Protein AF-A0A3R6N767-F1 (afdb_monomer_lite)

Foldseek 3Di:
DKDWDADPVLVVVLVVLVVPDDPDDDVCVVSVVSNVVRVVRTDTDDPPPPPDDDDDPPDPPDD

pLDDT: mean 75.34, std 20.34, range [36.84, 96.19]

Radius of gyration: 17.42 Å; chains: 1; bounding box: 37×37×44 Å

Sequence (63 aa):
MKTLTYDYKKMQRAVQLLNTISICGIAQARIIAEIADILDSGTIGEILEKGENQNVVHDKKVQ

Structure (mmCIF, N/CA/C/O backbone):
data_AF-A0A3R6N767-F1
#
_entry.id   AF-A0A3R6N767-F1
#
loop_
_atom_site.group_PDB
_atom_site.id
_atom_site.type_symbol
_atom_site.label_atom_id
_atom_site.label_alt_id
_atom_site.label_comp_id
_atom_site.label_asym_id
_atom_site.label_entity_id
_atom_site.label_seq_id
_atom_site.pdbx_PDB_ins_code
_atom_site.Cartn_x
_atom_site.Cartn_y
_atom_site.Cartn_z
_atom_site.occupancy
_atom_site.B_iso_or_equiv
_atom_site.auth_seq_id
_atom_site.auth_comp_id
_atom_site.auth_asym_id
_atom_site.auth_atom_id
_atom_site.pdbx_PDB_model_num
ATOM 1 N N . MET A 1 1 ? -3.928 6.321 23.199 1.00 71.19 1 MET A N 1
ATOM 2 C CA . MET A 1 1 ? -2.820 6.591 22.245 1.00 71.19 1 MET A CA 1
ATOM 3 C C . MET A 1 1 ? -3.417 6.857 20.862 1.00 71.19 1 MET A C 1
ATOM 5 O O . MET A 1 1 ? -4.335 6.135 20.494 1.00 71.19 1 MET A O 1
ATOM 9 N N . LYS A 1 2 ? -2.971 7.881 20.115 1.00 77.31 2 LYS A N 1
ATOM 10 C CA . LYS A 1 2 ? -3.451 8.103 18.733 1.00 77.31 2 LYS A CA 1
ATOM 11 C C . LYS A 1 2 ? -2.758 7.120 17.789 1.00 77.31 2 LYS A C 1
ATOM 13 O O . LYS A 1 2 ? -1.550 6.930 17.906 1.00 77.31 2 LYS A O 1
ATOM 18 N N . THR A 1 3 ? -3.503 6.519 16.870 1.00 86.94 3 THR A N 1
ATOM 19 C CA . THR A 1 3 ? -2.984 5.570 15.875 1.00 86.94 3 THR A CA 1
ATOM 20 C C . THR A 1 3 ? -3.267 6.012 14.462 1.00 86.94 3 THR A C 1
ATOM 22 O O . THR A 1 3 ? -4.237 6.715 14.208 1.00 86.94 3 THR A O 1
ATOM 25 N N . LEU A 1 4 ? -2.431 5.558 13.535 1.00 88.75 4 LEU A N 1
ATOM 26 C CA . LEU A 1 4 ? -2.677 5.704 12.112 1.00 88.75 4 LEU A CA 1
ATOM 27 C C . LEU A 1 4 ? -3.433 4.470 11.617 1.00 88.75 4 LEU A C 1
ATOM 29 O O . LEU A 1 4 ? -2.953 3.344 11.750 1.00 88.75 4 LEU A O 1
ATOM 33 N N . THR A 1 5 ? -4.637 4.683 11.104 1.00 90.81 5 THR A N 1
ATOM 34 C CA . THR A 1 5 ? -5.527 3.637 10.606 1.00 90.81 5 THR A CA 1
ATOM 35 C C . THR A 1 5 ? -5.615 3.692 9.093 1.00 90.81 5 THR A C 1
ATOM 37 O O . THR A 1 5 ? -5.675 4.766 8.501 1.00 90.81 5 THR A O 1
ATOM 40 N N . TYR A 1 6 ? -5.664 2.516 8.478 1.00 92.75 6 TYR A N 1
ATOM 41 C CA . TYR A 1 6 ? -5.739 2.351 7.035 1.00 92.75 6 TYR A CA 1
ATOM 42 C C . TYR A 1 6 ? -6.850 1.377 6.669 1.00 92.75 6 TYR A C 1
ATOM 44 O O . TYR A 1 6 ? -7.157 0.453 7.426 1.00 92.75 6 TYR A O 1
ATOM 52 N N . ASP A 1 7 ? -7.400 1.532 5.467 1.00 92.75 7 ASP A N 1
ATOM 53 C CA . ASP A 1 7 ? -8.219 0.483 4.874 1.00 92.75 7 ASP A CA 1
ATOM 54 C C . ASP A 1 7 ? -7.361 -0.774 4.652 1.00 92.75 7 ASP A C 1
ATOM 56 O O . ASP A 1 7 ? -6.312 -0.741 3.998 1.00 92.75 7 ASP A O 1
ATOM 60 N N . TYR A 1 8 ? -7.818 -1.898 5.203 1.00 93.44 8 TYR A N 1
ATOM 61 C CA . TYR A 1 8 ? -7.081 -3.157 5.153 1.00 93.44 8 TYR A CA 1
ATOM 62 C C . TYR A 1 8 ? -6.810 -3.628 3.716 1.00 93.44 8 TYR A C 1
ATOM 64 O O . TYR A 1 8 ? -5.719 -4.119 3.428 1.00 93.44 8 TYR A O 1
ATOM 72 N N . LYS A 1 9 ? -7.765 -3.454 2.792 1.00 95.19 9 LYS A N 1
ATOM 73 C CA . LYS A 1 9 ? -7.604 -3.874 1.392 1.00 95.19 9 LYS A CA 1
ATOM 74 C C . LYS A 1 9 ? -6.576 -3.004 0.680 1.00 95.19 9 LYS A C 1
ATOM 76 O O . LYS A 1 9 ? -5.778 -3.531 -0.094 1.00 95.19 9 LYS A O 1
ATOM 81 N N . LYS A 1 10 ? -6.551 -1.697 0.965 1.00 94.25 10 LYS A N 1
ATOM 82 C CA . LYS A 1 10 ? -5.506 -0.800 0.449 1.00 94.25 10 LYS A CA 1
ATOM 83 C C . LYS A 1 10 ? -4.123 -1.216 0.949 1.00 94.25 10 LYS A C 1
ATOM 85 O O . LYS A 1 10 ? -3.204 -1.340 0.147 1.00 94.25 10 LYS A O 1
ATOM 90 N N . MET A 1 11 ? -3.981 -1.538 2.234 1.00 95.06 11 MET A N 1
ATOM 91 C CA . MET A 1 11 ? -2.700 -2.025 2.763 1.00 95.06 11 MET A CA 1
ATOM 92 C C . MET A 1 11 ? -2.292 -3.378 2.177 1.00 95.06 11 MET A C 1
ATOM 94 O O . MET A 1 11 ? -1.130 -3.569 1.825 1.00 95.06 11 MET A O 1
ATOM 98 N N . GLN A 1 12 ? -3.238 -4.301 1.992 1.00 96.19 12 GLN A N 1
ATOM 99 C CA . GLN A 1 12 ? -2.974 -5.571 1.315 1.00 96.19 12 GLN A CA 1
ATOM 100 C C . GLN A 1 12 ? -2.474 -5.349 -0.122 1.00 96.19 12 GLN A C 1
ATOM 102 O O . GLN A 1 12 ? -1.529 -6.010 -0.558 1.00 96.19 12 GLN A O 1
ATOM 107 N N . ARG A 1 13 ? -3.062 -4.388 -0.845 1.00 94.44 13 ARG A N 1
ATOM 108 C CA . ARG A 1 13 ? -2.613 -3.982 -2.180 1.00 94.44 13 ARG A CA 1
ATOM 109 C C . ARG A 1 13 ? -1.200 -3.396 -2.151 1.00 94.44 13 ARG A C 1
ATOM 111 O O . ARG A 1 13 ? -0.378 -3.818 -2.958 1.00 94.44 13 ARG A O 1
ATOM 118 N N . ALA A 1 14 ? -0.888 -2.502 -1.213 1.00 94.56 14 ALA A N 1
ATO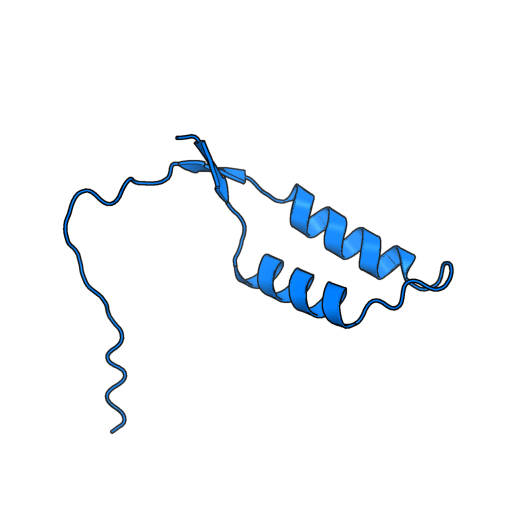M 119 C CA . ALA A 1 14 ? 0.461 -1.950 -1.067 1.00 94.56 14 ALA A CA 1
ATOM 120 C C . ALA A 1 14 ? 1.513 -3.049 -0.849 1.00 94.56 14 ALA A C 1
ATOM 122 O O . ALA A 1 14 ? 2.560 -3.031 -1.492 1.00 94.56 14 ALA A O 1
ATOM 123 N N . VAL A 1 15 ? 1.213 -4.056 -0.020 1.00 93.62 15 VAL A N 1
ATOM 124 C CA . VAL A 1 15 ? 2.103 -5.213 0.189 1.00 93.62 15 VAL A CA 1
ATOM 125 C C . VAL A 1 15 ? 2.324 -5.995 -1.108 1.00 93.62 15 VAL A C 1
ATOM 127 O O . VAL A 1 15 ? 3.455 -6.359 -1.423 1.00 93.62 15 VAL A O 1
ATOM 130 N N . GLN A 1 16 ? 1.270 -6.236 -1.892 1.00 93.12 16 GLN A N 1
ATOM 131 C CA . GLN A 1 16 ? 1.404 -6.899 -3.194 1.00 93.12 16 GLN A CA 1
ATOM 132 C C . GLN A 1 16 ? 2.293 -6.093 -4.148 1.00 93.12 16 GLN A C 1
ATOM 134 O O . GLN A 1 16 ? 3.189 -6.664 -4.763 1.00 93.12 16 GLN A O 1
ATOM 139 N N . LEU A 1 17 ? 2.087 -4.776 -4.233 1.00 91.94 17 LEU A N 1
ATOM 140 C CA . LEU A 1 17 ? 2.893 -3.888 -5.074 1.00 91.94 17 LEU A CA 1
ATOM 141 C C . LEU A 1 17 ? 4.369 -3.912 -4.662 1.00 91.94 17 LEU A C 1
ATOM 143 O O . LEU A 1 17 ? 5.235 -4.086 -5.518 1.00 91.94 17 LEU A O 1
ATOM 147 N N . LEU A 1 18 ? 4.650 -3.832 -3.358 1.00 89.88 18 L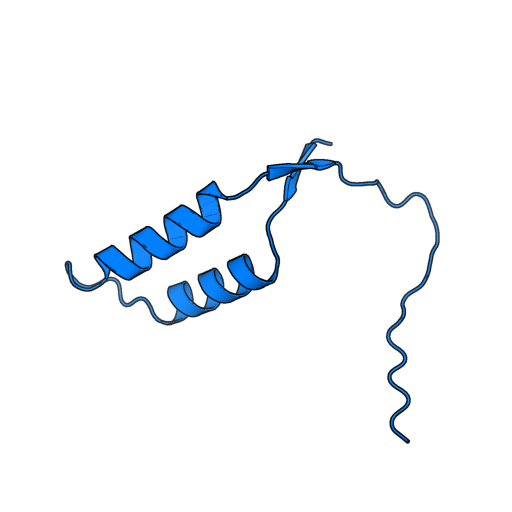EU A N 1
ATOM 148 C CA . LEU A 1 18 ? 6.003 -3.900 -2.798 1.00 89.88 18 LEU A CA 1
ATOM 149 C C . LEU A 1 18 ? 6.699 -5.239 -3.070 1.00 89.88 18 LEU A C 1
ATOM 151 O O . LEU A 1 18 ? 7.894 -5.256 -3.331 1.00 89.88 18 LEU A O 1
ATOM 155 N N . ASN A 1 19 ? 5.974 -6.356 -3.074 1.00 88.44 19 ASN A N 1
ATOM 156 C CA . ASN A 1 19 ? 6.563 -7.655 -3.416 1.00 88.44 19 ASN A CA 1
ATOM 157 C C . ASN A 1 19 ? 6.908 -7.781 -4.907 1.00 88.44 19 ASN A C 1
ATOM 159 O O . ASN A 1 19 ? 7.737 -8.605 -5.282 1.00 88.44 19 ASN A O 1
ATOM 163 N N . THR A 1 20 ? 6.259 -6.991 -5.763 1.00 85.00 20 THR A N 1
ATOM 164 C CA . THR A 1 20 ? 6.473 -7.020 -7.219 1.00 85.00 20 THR A CA 1
ATOM 165 C C . THR A 1 20 ? 7.429 -5.944 -7.716 1.00 85.00 20 THR A C 1
ATOM 167 O O . THR A 1 20 ? 7.881 -6.009 -8.862 1.00 85.00 20 THR A O 1
ATOM 170 N N . ILE A 1 21 ? 7.733 -4.936 -6.892 1.00 81.75 21 ILE A N 1
ATOM 171 C CA . ILE A 1 21 ? 8.578 -3.831 -7.321 1.00 81.75 21 ILE A CA 1
ATOM 172 C C . ILE A 1 21 ? 10.035 -4.298 -7.409 1.00 81.75 21 ILE A C 1
ATOM 174 O O . ILE A 1 21 ? 10.684 -4.618 -6.419 1.00 81.75 21 ILE A O 1
ATOM 178 N N . SER A 1 22 ? 10.572 -4.315 -8.624 1.00 76.12 22 SER A N 1
ATOM 179 C CA . SER A 1 22 ? 12.015 -4.378 -8.831 1.00 76.12 22 SER A CA 1
ATOM 180 C C . SER A 1 22 ? 12.545 -2.950 -8.839 1.00 76.12 22 SER A C 1
ATOM 182 O O . SER A 1 22 ? 12.121 -2.147 -9.672 1.00 76.12 22 SER A O 1
ATOM 184 N N . ILE A 1 23 ? 13.473 -2.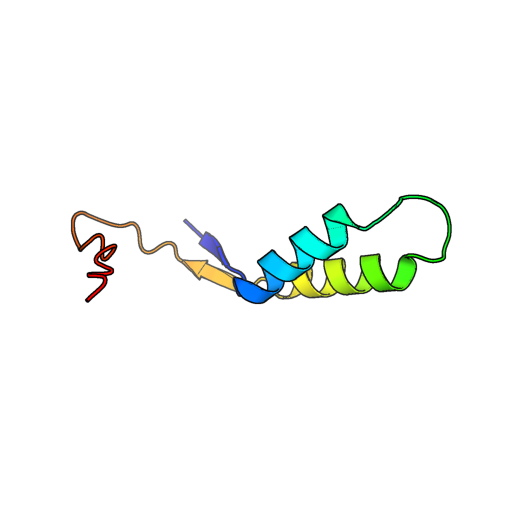626 -7.936 1.00 66.75 23 ILE A N 1
ATOM 185 C CA . ILE A 1 23 ? 14.118 -1.307 -7.862 1.00 66.75 23 ILE A CA 1
ATOM 186 C C . ILE A 1 23 ? 15.138 -1.198 -9.007 1.00 66.75 23 ILE A C 1
ATOM 188 O O . ILE A 1 23 ? 16.345 -1.277 -8.803 1.00 66.75 23 ILE A O 1
ATOM 192 N N . CYS A 1 24 ? 14.667 -1.102 -10.248 1.00 65.25 24 CYS A N 1
ATOM 193 C CA . CYS A 1 24 ? 15.520 -0.865 -11.408 1.00 65.25 24 CYS A CA 1
ATOM 194 C C . CYS A 1 24 ? 14.818 0.050 -12.407 1.00 65.25 24 CYS A C 1
ATOM 196 O O . CYS A 1 24 ? 13.955 -0.380 -13.175 1.00 65.25 24 CYS A O 1
ATOM 198 N N . GLY A 1 25 ? 15.271 1.304 -12.426 1.00 66.12 25 GLY A N 1
ATOM 199 C CA . GLY A 1 25 ? 14.901 2.297 -13.423 1.00 66.12 25 GLY A CA 1
ATOM 200 C C . GLY A 1 25 ? 13.611 3.059 -13.121 1.00 66.12 25 GLY A C 1
ATOM 201 O O . GLY A 1 25 ? 13.107 3.098 -12.005 1.00 66.12 25 GLY A O 1
ATOM 202 N N . ILE A 1 26 ? 13.120 3.735 -14.157 1.00 69.62 26 ILE A N 1
ATOM 203 C CA . ILE A 1 26 ? 12.019 4.709 -14.096 1.00 69.62 26 ILE A CA 1
ATOM 204 C C . ILE A 1 26 ? 10.661 4.015 -14.338 1.00 69.62 26 ILE A C 1
ATOM 206 O O . ILE A 1 26 ? 9.596 4.591 -14.120 1.00 69.62 26 ILE A O 1
ATOM 210 N N . ALA A 1 27 ? 10.683 2.751 -14.778 1.00 68.19 27 ALA A N 1
ATOM 211 C CA . ALA A 1 27 ? 9.500 2.005 -15.207 1.00 68.19 27 ALA A CA 1
ATOM 212 C C . ALA A 1 27 ? 8.479 1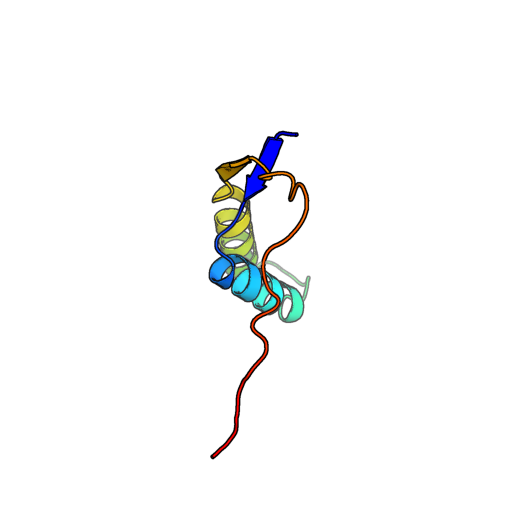.775 -14.075 1.00 68.19 27 ALA A C 1
ATOM 214 O O . ALA A 1 27 ? 7.299 1.555 -14.339 1.00 68.19 27 ALA A O 1
ATOM 215 N N . GLN A 1 28 ? 8.908 1.876 -12.817 1.00 78.69 28 GLN A N 1
ATOM 216 C CA . GLN A 1 28 ? 8.105 1.595 -11.631 1.00 78.69 28 GLN A CA 1
ATOM 217 C C . GLN A 1 28 ? 7.576 2.866 -10.949 1.00 78.69 28 GLN A C 1
ATOM 219 O O . GLN A 1 28 ? 6.927 2.762 -9.911 1.00 78.69 28 GLN A O 1
ATOM 224 N N . ALA A 1 29 ? 7.771 4.057 -11.535 1.00 84.31 29 ALA A N 1
ATOM 225 C CA . ALA A 1 29 ? 7.293 5.324 -10.965 1.00 84.31 29 ALA A CA 1
ATOM 226 C C . ALA A 1 29 ? 5.783 5.311 -10.655 1.00 84.31 29 ALA A C 1
ATOM 228 O O . ALA A 1 29 ? 5.355 5.850 -9.640 1.00 84.31 29 ALA A O 1
ATOM 229 N N . ARG A 1 30 ? 4.979 4.630 -11.485 1.00 86.88 30 ARG A N 1
ATOM 230 C CA . ARG A 1 30 ? 3.536 4.456 -11.241 1.00 86.88 30 ARG A CA 1
ATOM 231 C C . ARG A 1 30 ? 3.243 3.593 -10.015 1.00 86.88 30 ARG A C 1
ATOM 233 O O . ARG A 1 30 ? 2.361 3.933 -9.242 1.00 86.88 30 ARG A O 1
ATOM 240 N N . ILE A 1 31 ? 3.994 2.505 -9.835 1.00 88.62 31 ILE A N 1
ATOM 241 C CA . ILE A 1 31 ? 3.847 1.592 -8.692 1.00 88.62 31 ILE A CA 1
ATOM 242 C C . ILE A 1 31 ? 4.221 2.324 -7.400 1.00 88.62 31 ILE A C 1
ATOM 244 O O . ILE A 1 31 ? 3.510 2.225 -6.406 1.00 88.62 31 ILE A O 1
ATOM 248 N N . ILE A 1 32 ? 5.304 3.105 -7.431 1.00 88.69 32 ILE A N 1
ATOM 249 C CA . ILE A 1 32 ? 5.742 3.927 -6.295 1.00 88.69 32 ILE A CA 1
ATOM 250 C C . ILE A 1 32 ? 4.687 4.985 -5.956 1.00 88.69 32 ILE A C 1
ATOM 252 O O . ILE A 1 32 ? 4.360 5.154 -4.786 1.00 88.69 32 ILE A O 1
ATOM 256 N N . ALA A 1 33 ? 4.122 5.658 -6.962 1.00 91.00 33 ALA A N 1
ATOM 257 C CA . ALA A 1 33 ? 3.054 6.633 -6.756 1.00 91.00 33 ALA A CA 1
ATOM 258 C C . ALA A 1 33 ? 1.786 5.996 -6.157 1.00 91.00 33 ALA A C 1
ATOM 260 O O . ALA A 1 33 ? 1.188 6.575 -5.259 1.00 91.00 33 ALA A O 1
ATOM 261 N N . GLU A 1 34 ? 1.405 4.792 -6.600 1.00 92.50 34 GLU A N 1
ATOM 262 C CA . GLU A 1 34 ? 0.262 4.055 -6.033 1.00 92.50 34 GLU A CA 1
ATOM 263 C C . GLU A 1 34 ? 0.515 3.664 -4.568 1.00 92.50 34 GLU A C 1
ATOM 265 O O . GLU A 1 34 ? -0.368 3.807 -3.726 1.00 92.50 34 GLU A O 1
ATOM 270 N N . ILE A 1 35 ? 1.731 3.221 -4.231 1.00 93.06 35 ILE A N 1
ATOM 271 C CA . ILE A 1 35 ? 2.104 2.935 -2.839 1.00 93.06 35 ILE A CA 1
ATOM 272 C C . ILE A 1 35 ? 2.039 4.213 -1.991 1.00 93.06 35 ILE A C 1
ATOM 274 O O . ILE A 1 35 ? 1.491 4.172 -0.892 1.00 93.06 35 ILE A O 1
ATOM 278 N N . ALA A 1 36 ? 2.560 5.336 -2.493 1.00 92.81 36 ALA A N 1
ATOM 279 C CA . ALA A 1 36 ? 2.523 6.616 -1.787 1.00 92.81 36 ALA A CA 1
ATOM 280 C C . ALA A 1 36 ? 1.082 7.075 -1.505 1.00 92.81 36 ALA A C 1
ATOM 282 O O . ALA A 1 36 ? 0.764 7.376 -0.360 1.00 92.81 36 ALA A O 1
ATOM 283 N N . ASP A 1 37 ? 0.189 7.013 -2.497 1.00 95.88 37 ASP A N 1
ATOM 284 C CA . ASP A 1 37 ? -1.229 7.367 -2.326 1.00 95.88 37 ASP A CA 1
ATOM 285 C C . ASP A 1 37 ? -1.921 6.513 -1.245 1.00 95.88 37 ASP A C 1
ATOM 287 O O . ASP A 1 37 ? -2.686 7.014 -0.416 1.00 95.88 37 ASP A O 1
ATOM 291 N N . ILE A 1 38 ? -1.603 5.214 -1.181 1.00 95.06 38 ILE A N 1
ATOM 292 C CA . ILE A 1 38 ? -2.118 4.333 -0.125 1.00 95.06 38 ILE A CA 1
ATOM 293 C C . ILE A 1 38 ? -1.616 4.781 1.253 1.00 95.06 38 ILE A C 1
ATOM 295 O O . ILE A 1 38 ? -2.416 4.846 2.191 1.00 95.06 38 ILE A O 1
ATOM 299 N N . LEU A 1 39 ? -0.326 5.096 1.381 1.00 93.75 39 LEU A N 1
ATOM 300 C CA . LEU A 1 39 ? 0.283 5.533 2.641 1.00 93.75 39 LEU A CA 1
ATOM 301 C C . LEU A 1 39 ? -0.230 6.906 3.104 1.00 93.75 39 LEU A C 1
ATOM 303 O O . LEU A 1 39 ? -0.418 7.099 4.308 1.00 93.75 39 LEU A O 1
ATOM 307 N N . ASP A 1 40 ? -0.532 7.808 2.172 1.00 94.12 40 ASP A N 1
ATOM 308 C CA . ASP A 1 40 ? -1.109 9.127 2.452 1.00 94.12 40 ASP A CA 1
ATOM 309 C C . ASP A 1 40 ? -2.596 9.048 2.826 1.00 94.12 40 ASP A C 1
ATOM 311 O O . ASP A 1 40 ? -3.120 9.924 3.511 1.00 94.12 40 ASP A O 1
ATOM 315 N N . SER A 1 41 ? -3.286 7.965 2.451 1.00 93.75 41 SER A N 1
ATOM 316 C CA . SER A 1 41 ? -4.697 7.755 2.806 1.00 93.75 41 SER A CA 1
ATOM 317 C C . SER A 1 41 ? -4.940 7.412 4.284 1.00 93.75 41 SER A C 1
ATOM 319 O O . SER A 1 41 ? -6.090 7.218 4.690 1.00 93.75 41 SER A O 1
ATOM 321 N N . GLY A 1 42 ? -3.874 7.315 5.083 1.00 91.44 42 GLY A N 1
ATOM 322 C CA . GLY A 1 42 ? -3.938 7.020 6.508 1.00 91.44 42 GLY A CA 1
ATOM 323 C C . GLY A 1 42 ? -4.682 8.100 7.284 1.00 91.44 42 GLY A C 1
ATOM 324 O O . GLY A 1 42 ? -4.411 9.292 7.156 1.00 91.44 42 GLY A O 1
ATOM 325 N N . THR A 1 43 ? -5.611 7.680 8.135 1.00 90.69 43 THR A N 1
ATOM 326 C CA . THR A 1 43 ? -6.378 8.580 8.998 1.00 90.69 43 THR A CA 1
ATOM 327 C C . THR A 1 43 ? -5.987 8.384 10.451 1.00 90.69 43 THR A C 1
ATOM 329 O O . THR A 1 43 ? -5.591 7.296 10.868 1.00 90.69 43 THR A O 1
ATOM 332 N N . ILE A 1 44 ? -6.083 9.444 11.250 1.00 88.50 44 ILE A N 1
ATOM 333 C CA . ILE A 1 44 ? -5.877 9.323 12.691 1.00 88.50 44 ILE A CA 1
ATOM 334 C C . ILE A 1 44 ? -7.104 8.620 13.276 1.00 88.50 44 ILE A C 1
ATOM 336 O O . ILE A 1 44 ? -8.200 9.175 13.270 1.00 88.50 44 ILE A O 1
ATOM 340 N N . GLY A 1 45 ? -6.904 7.412 13.787 1.00 77.62 45 GLY A N 1
ATOM 341 C CA . GLY A 1 45 ? -7.877 6.667 14.571 1.00 77.62 45 GLY A CA 1
ATOM 342 C C . GLY A 1 45 ? -7.458 6.571 16.034 1.00 77.62 45 GLY A C 1
ATOM 343 O O . GLY A 1 45 ? -6.299 6.793 16.400 1.00 77.62 45 GLY A O 1
ATOM 344 N N . GLU A 1 46 ? -8.398 6.195 16.887 1.00 61.66 46 GLU A N 1
ATOM 345 C CA . GLU A 1 46 ? -8.124 5.858 18.280 1.00 61.66 46 GLU A CA 1
ATOM 346 C C . GLU A 1 46 ? -8.065 4.337 18.417 1.00 61.66 46 GLU A C 1
ATOM 348 O O . GLU A 1 46 ? -8.948 3.627 17.933 1.00 61.66 46 GLU A O 1
ATOM 353 N N . ILE A 1 47 ? -7.031 3.818 19.087 1.00 61.12 47 ILE A N 1
ATOM 354 C CA . ILE A 1 47 ? -7.120 2.462 19.626 1.00 61.12 47 ILE A CA 1
ATOM 355 C C . ILE A 1 47 ? -8.200 2.544 20.699 1.00 61.12 47 ILE A C 1
ATOM 357 O O . ILE A 1 47 ? -7.978 3.158 21.742 1.00 61.12 47 ILE A O 1
ATOM 361 N N . LEU A 1 48 ? -9.352 1.920 20.456 1.00 54.59 48 LEU A N 1
ATOM 362 C CA . LEU A 1 48 ? -10.175 1.439 21.555 1.00 54.59 48 LEU A CA 1
ATOM 363 C C . LEU A 1 48 ? -9.294 0.425 22.276 1.00 54.59 48 LEU A C 1
ATOM 365 O O . LEU A 1 48 ? -9.143 -0.707 21.810 1.00 54.59 48 LEU A O 1
ATOM 369 N N . GLU A 1 49 ? -8.596 0.871 23.323 1.00 47.03 49 GLU A N 1
ATOM 370 C CA . GLU A 1 49 ? -7.890 -0.032 24.218 1.00 47.03 49 GLU A CA 1
ATOM 371 C C . GLU A 1 49 ? -8.926 -1.077 24.609 1.00 47.03 49 GLU A C 1
ATOM 373 O O . GLU A 1 49 ? -9.949 -0.753 25.213 1.00 47.03 49 GLU A O 1
ATOM 378 N N . LYS A 1 50 ? -8.724 -2.316 24.148 1.00 48.16 50 LYS A N 1
A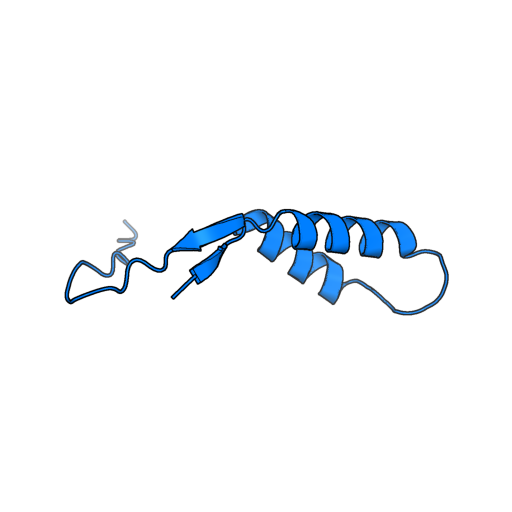TOM 379 C CA . LYS A 1 50 ? -9.514 -3.459 24.582 1.00 48.16 50 LYS A CA 1
ATOM 380 C C . LYS A 1 50 ? -9.228 -3.640 26.070 1.00 48.16 50 LYS A C 1
ATOM 382 O O . LYS A 1 50 ? -8.410 -4.472 26.450 1.00 48.16 50 LYS A O 1
ATOM 387 N N . GLY A 1 51 ? -9.903 -2.852 26.899 1.00 42.56 51 GLY A N 1
ATOM 388 C CA . GLY A 1 51 ? -10.302 -3.278 28.221 1.00 42.56 51 GLY A CA 1
ATOM 389 C C . GLY A 1 51 ? -11.151 -4.523 28.017 1.00 42.56 51 GLY A C 1
ATOM 390 O O . GLY A 1 51 ? -12.239 -4.445 27.464 1.00 42.56 51 GLY A O 1
ATOM 391 N N . GLU A 1 52 ? -10.542 -5.665 28.315 1.00 47.06 52 GLU A N 1
ATOM 392 C CA . GLU A 1 52 ? -11.161 -6.911 28.759 1.00 47.06 52 GLU A CA 1
ATOM 393 C C . GLU A 1 52 ? -12.470 -7.345 28.059 1.00 47.06 52 GLU A C 1
ATOM 395 O O . GLU A 1 52 ? -13.548 -6.813 28.288 1.00 47.06 52 GLU A O 1
ATOM 400 N N . ASN A 1 53 ? -12.368 -8.446 27.301 1.00 46.38 53 ASN A N 1
ATOM 401 C CA . ASN A 1 53 ? -13.462 -9.268 26.764 1.00 46.38 53 ASN A CA 1
ATOM 402 C C . ASN A 1 53 ? -14.359 -8.646 25.681 1.00 46.38 53 ASN A C 1
ATOM 404 O O . ASN A 1 53 ? -15.296 -7.915 25.974 1.00 46.38 53 ASN A O 1
ATOM 408 N N . GLN A 1 54 ? -14.194 -9.127 24.439 1.00 41.84 54 GLN A N 1
ATOM 409 C CA . GLN A 1 54 ? -15.281 -9.814 23.718 1.00 41.84 54 GLN A CA 1
ATOM 410 C C . GLN A 1 54 ? -14.789 -10.466 22.409 1.00 41.84 54 GLN A C 1
ATOM 412 O O . GLN A 1 54 ? -14.349 -9.810 21.466 1.00 41.84 54 GLN A O 1
ATOM 417 N N . ASN A 1 55 ? -14.869 -11.798 22.428 1.00 39.00 55 ASN A N 1
ATOM 418 C CA . ASN A 1 55 ? -15.032 -12.767 21.345 1.00 39.00 55 ASN A CA 1
ATOM 419 C C . ASN A 1 55 ? -14.130 -12.724 20.104 1.00 39.00 55 ASN A C 1
ATOM 421 O O . ASN A 1 55 ? -14.366 -12.048 19.106 1.00 39.00 55 ASN A O 1
ATOM 425 N N . VAL A 1 56 ? -13.183 -13.660 20.141 1.00 49.16 56 VAL A N 1
ATOM 426 C CA . VAL A 1 56 ? -12.768 -14.494 19.013 1.00 49.16 56 VAL A CA 1
ATOM 427 C C . VAL A 1 56 ? -14.017 -15.061 18.319 1.00 49.16 56 VAL A C 1
ATOM 429 O O . VAL A 1 56 ? -14.711 -15.894 18.889 1.00 49.16 56 VAL A O 1
ATOM 432 N N . VAL A 1 57 ? -14.304 -14.633 17.089 1.00 43.50 57 VAL A N 1
ATOM 433 C CA . VAL A 1 57 ? -15.213 -15.360 16.185 1.00 43.50 57 VAL A CA 1
ATOM 434 C C . VAL A 1 57 ? -14.384 -15.850 15.004 1.00 43.50 57 VAL A C 1
ATOM 436 O O . VAL A 1 57 ? -14.430 -15.320 13.898 1.00 43.50 57 VAL A O 1
ATOM 439 N N . HIS A 1 58 ? -13.557 -16.854 15.285 1.00 44.12 58 HIS A N 1
ATOM 440 C CA . HIS A 1 58 ? -13.133 -17.836 14.296 1.00 44.12 58 HIS A CA 1
ATOM 441 C C . HIS A 1 58 ? -13.978 -19.082 14.552 1.00 44.12 58 HIS A C 1
ATOM 443 O O . HIS A 1 58 ? -13.556 -19.996 15.247 1.00 44.12 58 HIS A O 1
ATOM 449 N N . ASP A 1 59 ? -15.197 -19.092 14.020 1.00 40.69 59 ASP A N 1
ATOM 450 C CA . ASP A 1 59 ? -16.001 -20.308 13.938 1.00 40.69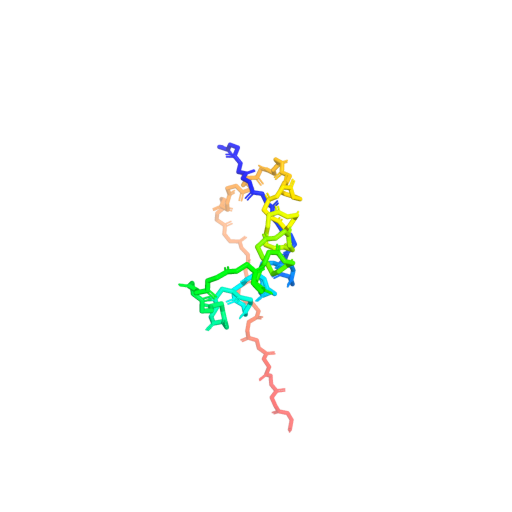 59 ASP A CA 1
ATOM 451 C C . ASP A 1 59 ? -16.596 -20.384 12.529 1.00 40.69 59 ASP A C 1
ATOM 453 O O . ASP A 1 59 ? -17.736 -20.010 12.257 1.00 40.69 59 ASP A O 1
ATOM 457 N N . LYS A 1 60 ? -15.756 -20.797 11.574 1.00 40.78 60 LYS A N 1
ATOM 458 C CA . LYS A 1 60 ? -16.255 -21.404 10.342 1.00 40.78 60 LYS A CA 1
ATOM 459 C C . LYS A 1 60 ? -16.495 -22.879 10.650 1.00 40.78 60 LYS A C 1
ATOM 461 O O . LYS A 1 60 ? -15.599 -23.697 10.458 1.00 40.78 60 LYS A O 1
ATOM 466 N N . LYS A 1 61 ? -17.713 -23.222 11.074 1.00 42.72 61 LYS A N 1
ATOM 467 C CA . LYS A 1 61 ? -18.239 -24.569 10.844 1.00 42.72 61 LYS A CA 1
ATOM 468 C C . LYS A 1 61 ? -18.406 -24.753 9.339 1.00 42.72 61 LYS A C 1
ATOM 470 O O . LYS A 1 61 ? -19.271 -24.139 8.719 1.00 42.72 61 LYS A O 1
ATOM 475 N N . VAL A 1 62 ? -17.534 -25.574 8.770 1.00 42.56 62 VAL A N 1
ATOM 476 C CA . VAL A 1 62 ? -17.757 -26.238 7.486 1.00 42.56 62 VAL A CA 1
ATOM 477 C C . VAL A 1 62 ? -18.899 -27.232 7.714 1.00 42.56 62 VAL A C 1
ATOM 479 O O . VAL A 1 62 ? -18.793 -28.085 8.596 1.00 42.56 62 VAL A O 1
ATOM 482 N N . GLN A 1 63 ? -20.009 -27.032 7.002 1.00 36.84 63 GLN A N 1
ATOM 483 C CA . GLN A 1 63 ? -21.061 -28.035 6.815 1.00 36.84 63 GLN A CA 1
ATOM 484 C C . GLN A 1 63 ? -20.600 -29.097 5.822 1.00 36.84 63 GLN A C 1
ATOM 486 O O . GLN A 1 63 ? -19.869 -28.723 4.876 1.00 36.84 63 GLN A O 1
#

Secondary structure (DSSP, 8-state):
-EEEE--HHHHHHHHHHHHH----SSTTHHHHHHHHHHHHT-EEEE-----S-----------